Protein AF-X0X689-F1 (afdb_monomer_lite)

Structure (mmCIF, N/CA/C/O backbone):
data_AF-X0X689-F1
#
_entry.id   AF-X0X689-F1
#
loop_
_atom_site.group_PDB
_atom_site.id
_atom_site.type_symbol
_atom_site.label_atom_id
_atom_site.label_alt_id
_atom_site.label_comp_id
_atom_site.label_asym_id
_atom_site.label_entity_id
_atom_site.label_seq_id
_atom_site.pdbx_PDB_ins_code
_atom_site.Cartn_x
_atom_site.Cartn_y
_atom_site.Cartn_z
_atom_site.occupancy
_atom_site.B_iso_or_equiv
_atom_site.auth_seq_id
_atom_site.auth_comp_id
_atom_site.auth_asym_id
_atom_site.auth_atom_id
_atom_site.pdbx_PDB_model_num
ATOM 1 N N . MET A 1 1 ? 22.953 6.455 4.093 1.00 39.81 1 MET A N 1
ATOM 2 C CA . MET A 1 1 ? 22.180 6.026 5.279 1.00 39.81 1 MET A CA 1
ATOM 3 C C . MET A 1 1 ? 20.992 6.968 5.396 1.00 39.81 1 MET A C 1
ATOM 5 O O . MET A 1 1 ? 21.204 8.135 5.680 1.00 39.81 1 MET A O 1
ATOM 9 N N . ILE A 1 2 ? 19.782 6.526 5.042 1.00 42.41 2 ILE A N 1
ATOM 10 C CA . ILE A 1 2 ? 18.574 7.363 5.118 1.00 42.41 2 ILE A CA 1
ATOM 11 C C . ILE A 1 2 ? 17.663 6.714 6.154 1.00 42.41 2 ILE A C 1
ATOM 13 O O . ILE A 1 2 ? 16.910 5.790 5.856 1.00 42.41 2 ILE A O 1
ATOM 17 N N . THR A 1 3 ? 17.819 7.168 7.391 1.00 52.53 3 THR A N 1
ATOM 18 C CA . THR A 1 3 ? 16.948 6.866 8.525 1.00 52.53 3 THR A CA 1
ATOM 19 C C . THR A 1 3 ? 15.607 7.549 8.265 1.00 52.53 3 THR A C 1
ATOM 21 O O . THR A 1 3 ? 15.473 8.761 8.413 1.00 52.53 3 THR A O 1
ATOM 24 N N . GLY A 1 4 ? 14.639 6.787 7.761 1.00 48.84 4 GLY A N 1
ATOM 25 C CA . GLY A 1 4 ? 13.337 7.290 7.333 1.00 48.84 4 GLY A CA 1
ATOM 26 C C . GLY A 1 4 ? 12.270 7.148 8.412 1.00 48.84 4 GLY A C 1
ATOM 27 O O . GLY A 1 4 ? 11.634 6.108 8.500 1.00 48.84 4 GLY A O 1
ATOM 28 N N . ALA A 1 5 ? 12.098 8.228 9.172 1.00 46.59 5 ALA A N 1
ATOM 29 C CA . ALA A 1 5 ? 10.845 8.752 9.717 1.00 46.59 5 ALA A CA 1
ATOM 30 C C . ALA A 1 5 ? 9.867 7.785 10.419 1.00 46.59 5 ALA A C 1
ATOM 32 O O . ALA A 1 5 ? 9.033 7.120 9.806 1.00 46.59 5 ALA A O 1
ATOM 33 N N . LEU A 1 6 ? 9.889 7.888 11.751 1.00 51.03 6 LEU A N 1
ATOM 34 C C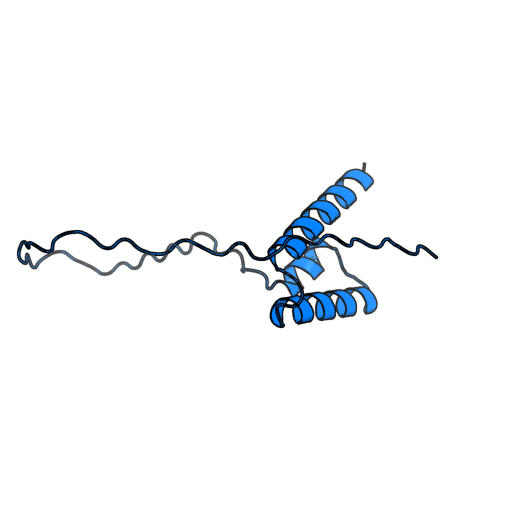A . LEU A 1 6 ? 8.710 7.874 12.614 1.00 51.03 6 LEU A CA 1
ATOM 35 C C . LEU A 1 6 ? 7.474 8.492 11.933 1.00 51.03 6 LEU A C 1
ATOM 37 O O . LEU A 1 6 ? 7.462 9.680 11.623 1.00 51.03 6 LEU A O 1
ATOM 41 N N . VAL A 1 7 ? 6.404 7.707 11.814 1.00 51.06 7 VAL A N 1
ATOM 42 C CA . VAL A 1 7 ? 5.025 8.212 11.825 1.00 51.06 7 VAL A CA 1
ATOM 43 C C . VAL A 1 7 ? 4.295 7.462 12.932 1.00 51.06 7 VAL A C 1
ATOM 45 O O . VAL A 1 7 ? 3.740 6.381 12.756 1.00 51.06 7 VAL A O 1
ATOM 48 N N . PHE A 1 8 ? 4.382 8.051 14.120 1.00 50.88 8 PHE A N 1
ATOM 49 C CA . PHE A 1 8 ? 3.354 7.952 15.142 1.00 50.88 8 PHE A CA 1
ATOM 50 C C . PHE A 1 8 ? 2.127 8.695 14.600 1.00 50.88 8 PHE A C 1
ATOM 52 O O . PHE A 1 8 ? 2.213 9.892 14.335 1.00 50.88 8 PHE A O 1
ATOM 59 N N . LEU A 1 9 ? 0.989 8.017 14.454 1.00 48.38 9 LEU A N 1
ATOM 60 C CA . LEU A 1 9 ? -0.298 8.701 14.527 1.00 48.38 9 LEU A CA 1
ATOM 61 C C . LEU A 1 9 ? -1.350 7.765 15.119 1.00 48.38 9 LEU A C 1
ATOM 63 O O . LEU A 1 9 ? -1.854 6.849 14.473 1.00 48.38 9 LEU A O 1
ATOM 67 N N . ALA A 1 10 ? -1.629 8.028 16.389 1.00 56.56 10 ALA A N 1
ATOM 68 C CA . ALA A 1 10 ? -2.777 7.555 17.128 1.00 56.56 10 ALA A CA 1
ATOM 69 C C . ALA A 1 10 ? -4.075 8.077 16.499 1.00 56.56 10 ALA A C 1
ATOM 71 O O . ALA A 1 10 ? -4.195 9.284 16.313 1.00 56.56 10 ALA A O 1
ATOM 72 N N . ILE A 1 11 ? -5.050 7.196 16.252 1.00 51.50 11 ILE A N 1
ATOM 73 C CA . ILE A 1 11 ? -6.481 7.538 16.187 1.00 51.50 11 ILE A CA 1
ATOM 74 C C . ILE A 1 11 ? -7.250 6.330 16.743 1.00 51.50 11 ILE A C 1
ATOM 76 O O . ILE A 1 11 ? -7.112 5.219 16.237 1.00 51.50 11 ILE A O 1
ATOM 80 N N . GLY A 1 12 ? -7.970 6.553 17.846 1.00 46.72 12 GLY A N 1
ATOM 81 C CA . GLY A 1 12 ? -8.608 5.534 18.682 1.00 46.72 12 GLY A CA 1
ATOM 82 C C . GLY A 1 12 ? -9.840 4.833 18.081 1.00 46.72 12 GLY A C 1
ATOM 83 O O . GLY A 1 12 ? -10.226 5.094 16.941 1.00 46.72 12 GLY A O 1
ATOM 84 N N . PRO A 1 13 ? -10.458 3.922 18.854 1.00 60.16 13 PRO A N 1
ATOM 85 C CA . PRO A 1 13 ? -11.607 3.134 18.427 1.00 60.16 13 PRO A CA 1
ATOM 86 C C . PRO A 1 13 ? -12.885 3.976 18.469 1.00 60.16 13 PRO A C 1
ATOM 88 O O . PRO A 1 13 ? -13.267 4.482 19.523 1.00 60.16 13 PRO A O 1
ATOM 91 N N . ILE A 1 14 ? -13.570 4.106 17.334 1.00 60.47 14 ILE A N 1
ATOM 92 C CA . ILE A 1 14 ? -14.914 4.688 17.304 1.00 60.47 14 ILE A CA 1
ATOM 93 C C . ILE 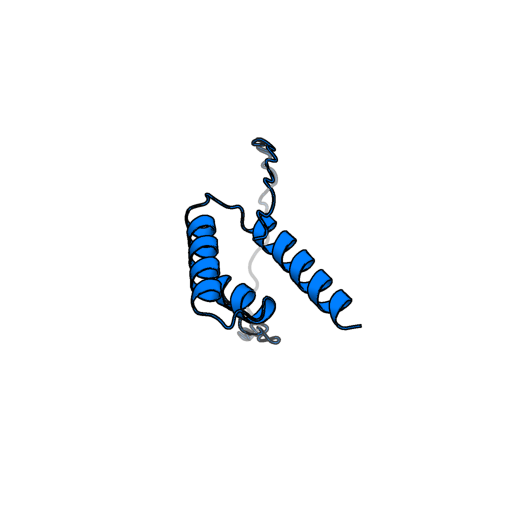A 1 14 ? -15.916 3.537 17.340 1.00 60.47 14 ILE A C 1
ATOM 95 O O . ILE A 1 14 ? -16.184 2.880 16.336 1.00 60.47 14 ILE A O 1
ATOM 99 N N . SER A 1 15 ? -16.412 3.277 18.544 1.00 63.00 15 SER A N 1
ATOM 100 C CA . SER A 1 15 ? -17.614 2.494 18.805 1.00 63.00 15 SER A CA 1
ATOM 101 C C . SER A 1 15 ? -18.865 3.189 18.245 1.00 63.00 15 SER A C 1
ATOM 103 O O . SER A 1 15 ? -18.890 4.413 18.112 1.00 63.00 15 SER A O 1
ATOM 105 N N . HIS A 1 16 ? -19.922 2.382 18.081 1.00 56.88 16 HIS A N 1
ATOM 106 C CA . HIS A 1 16 ? -21.347 2.711 17.885 1.00 56.88 16 HIS A CA 1
ATOM 107 C C . HIS A 1 16 ? -21.834 2.871 16.447 1.00 56.88 16 HIS A C 1
ATOM 109 O O . HIS A 1 16 ? -21.640 3.932 15.879 1.00 56.88 16 HIS A O 1
ATOM 115 N N . HIS A 1 17 ? -22.644 1.908 15.980 1.00 58.91 17 HIS A N 1
ATOM 116 C CA . HIS A 1 17 ? -24.095 2.127 15.816 1.00 58.91 17 HIS A CA 1
ATOM 117 C C . HIS A 1 17 ? -24.838 0.794 15.986 1.00 58.91 17 HIS A C 1
ATOM 119 O O . HIS A 1 17 ? -24.673 -0.134 15.196 1.00 58.91 17 HIS A O 1
ATOM 125 N N . GLY A 1 18 ? -25.630 0.705 17.053 1.00 53.88 18 GLY A N 1
ATOM 126 C CA . GLY A 1 18 ? -26.631 -0.335 17.230 1.00 53.88 18 GLY A CA 1
ATOM 127 C C . GLY A 1 18 ? -27.958 0.049 16.578 1.00 53.88 18 GLY A C 1
ATOM 128 O O . GLY A 1 18 ? -28.222 1.221 16.340 1.00 53.88 18 GLY A O 1
ATOM 129 N N . THR A 1 19 ? -28.770 -0.988 16.379 1.00 62.06 19 THR A N 1
ATOM 130 C CA . THR A 1 19 ? -30.238 -1.017 16.394 1.00 62.06 19 THR A CA 1
ATOM 131 C C . THR A 1 19 ? -31.004 -0.081 15.449 1.00 62.06 19 THR A C 1
ATOM 133 O O . THR A 1 19 ? -31.022 1.137 15.586 1.00 62.06 19 THR A O 1
ATOM 136 N N . THR A 1 20 ? -31.759 -0.686 14.534 1.00 60.47 20 THR A N 1
ATOM 137 C CA . THR A 1 20 ? -33.225 -0.553 14.520 1.00 60.47 20 THR A CA 1
ATOM 138 C C . THR A 1 20 ? -33.809 -1.578 13.552 1.00 60.47 20 THR A C 1
ATOM 140 O O . THR A 1 20 ? -33.594 -1.536 12.344 1.00 60.47 20 THR A O 1
ATOM 143 N N . ALA A 1 21 ? -34.533 -2.541 14.117 1.00 50.31 21 ALA A N 1
ATOM 144 C CA . ALA A 1 21 ? -35.505 -3.342 13.395 1.00 50.31 21 ALA A CA 1
ATOM 145 C C . ALA A 1 21 ? -36.717 -2.467 13.053 1.00 50.31 21 ALA A C 1
ATOM 147 O O . ALA A 1 21 ? -37.088 -1.646 13.888 1.00 50.31 21 ALA A O 1
ATOM 148 N N . VAL A 1 22 ? -37.330 -2.680 11.882 1.00 55.12 22 VAL A N 1
ATOM 149 C CA . VAL A 1 22 ? -38.792 -2.687 11.642 1.00 55.12 22 VAL A CA 1
ATOM 150 C C . VAL A 1 22 ? -39.062 -2.622 10.129 1.00 55.12 22 VAL A C 1
ATOM 152 O O . VAL A 1 22 ? -38.670 -1.673 9.465 1.00 55.12 22 VAL A O 1
ATOM 155 N N . THR A 1 23 ? -39.715 -3.629 9.543 1.00 57.44 23 THR A N 1
ATOM 156 C CA . THR A 1 23 ? -41.157 -3.539 9.256 1.00 57.44 23 THR A CA 1
ATOM 157 C C . THR A 1 23 ? -41.674 -4.747 8.465 1.00 57.44 23 THR A C 1
ATOM 159 O O . THR A 1 23 ? -41.121 -5.143 7.444 1.00 57.44 23 THR A O 1
ATOM 162 N N . ALA A 1 24 ? -42.751 -5.306 9.017 1.00 51.59 24 ALA A N 1
ATOM 163 C CA . ALA A 1 24 ? -43.896 -5.956 8.388 1.00 51.59 24 ALA A CA 1
ATOM 164 C C . ALA A 1 24 ? -43.680 -6.923 7.208 1.00 51.59 24 ALA A C 1
ATOM 166 O O . ALA A 1 24 ? -43.650 -6.550 6.038 1.00 51.59 24 ALA A O 1
ATOM 167 N N . ALA A 1 25 ? -43.754 -8.209 7.550 1.00 53.25 25 ALA A N 1
ATOM 168 C CA . ALA A 1 25 ? -44.330 -9.231 6.694 1.00 53.25 25 ALA A CA 1
ATOM 169 C C . ALA A 1 25 ? -45.841 -8.981 6.513 1.00 53.25 25 ALA A C 1
ATOM 171 O O . ALA A 1 25 ? -46.585 -8.925 7.489 1.00 53.25 25 ALA A O 1
ATOM 172 N N . THR A 1 26 ? -46.308 -8.874 5.271 1.00 55.62 26 THR A N 1
ATOM 173 C CA . THR A 1 26 ? -47.669 -9.244 4.844 1.00 55.62 26 THR A CA 1
ATOM 174 C C . THR A 1 26 ? -47.578 -9.603 3.363 1.00 55.62 26 THR A C 1
ATOM 176 O O . THR A 1 26 ? -47.003 -8.861 2.573 1.00 55.62 26 THR A O 1
ATOM 179 N N . GLY A 1 27 ? -48.013 -10.817 3.035 1.00 53.47 27 GLY A N 1
ATOM 180 C CA . GLY A 1 27 ? -47.605 -11.534 1.833 1.00 53.47 27 GLY A CA 1
ATOM 181 C C . GLY A 1 27 ? -48.291 -11.149 0.525 1.00 53.47 27 GLY A C 1
ATOM 182 O O . GLY A 1 27 ? -49.270 -10.409 0.484 1.00 53.47 27 GLY A O 1
ATOM 183 N N . GLN A 1 28 ? -47.805 -11.781 -0.543 1.00 62.28 28 GLN A N 1
ATOM 184 C CA . GLN A 1 28 ? -48.640 -12.190 -1.667 1.00 62.28 28 GLN A CA 1
ATOM 185 C C . GLN A 1 28 ? -48.063 -13.443 -2.361 1.00 62.28 28 GLN A C 1
ATOM 187 O O . GLN A 1 28 ? -46.853 -13.670 -2.290 1.00 62.28 28 GLN A O 1
ATOM 192 N N . PRO A 1 29 ? -48.938 -14.300 -2.929 1.00 57.28 29 PRO A N 1
ATOM 193 C CA . PRO A 1 29 ? -48.694 -15.711 -3.200 1.00 57.28 29 PRO A CA 1
ATOM 194 C C . PRO A 1 29 ? -48.135 -16.010 -4.598 1.00 57.28 29 PRO A C 1
ATOM 196 O O . PRO A 1 29 ? -48.123 -15.184 -5.504 1.00 57.28 29 PRO A O 1
ATOM 199 N N . ALA A 1 30 ? -47.689 -17.260 -4.710 1.00 57.66 30 ALA A N 1
ATOM 200 C CA . ALA A 1 30 ? -47.031 -17.914 -5.827 1.00 57.66 30 ALA A CA 1
ATOM 201 C C . ALA A 1 30 ? -47.692 -17.739 -7.207 1.00 57.66 30 ALA A C 1
ATOM 203 O O . ALA A 1 30 ? -48.883 -17.986 -7.381 1.00 57.66 30 ALA A O 1
ATOM 204 N N . GLY A 1 31 ? -46.849 -17.480 -8.208 1.00 58.53 31 GLY A N 1
ATOM 205 C CA . GLY A 1 31 ? -47.080 -17.850 -9.602 1.00 58.53 31 GLY A CA 1
ATOM 206 C C . GLY A 1 31 ? -45.944 -18.768 -10.079 1.00 58.53 31 GLY A C 1
ATOM 207 O O . GLY A 1 31 ? -44.783 -18.371 -9.968 1.00 58.53 31 GLY A O 1
ATOM 208 N N . PRO A 1 32 ? -46.221 -19.987 -10.580 1.00 68.31 32 PRO A N 1
ATOM 209 C CA . PRO A 1 32 ? -45.214 -20.843 -11.191 1.00 68.31 32 PRO A CA 1
ATOM 210 C C . PRO A 1 32 ? -45.297 -20.739 -12.716 1.00 68.31 32 PRO A C 1
ATOM 212 O O . PRO A 1 32 ? -46.227 -21.272 -13.308 1.00 68.31 32 PRO A O 1
ATOM 215 N N . ALA A 1 33 ? -44.333 -20.075 -13.351 1.00 51.06 33 ALA A N 1
ATOM 216 C CA . ALA A 1 33 ? -43.883 -20.364 -14.720 1.00 51.06 33 ALA A CA 1
ATOM 217 C C . ALA A 1 33 ? -42.950 -19.252 -15.188 1.00 51.06 33 ALA A C 1
ATOM 219 O O . ALA A 1 33 ? -43.351 -18.095 -15.275 1.00 51.06 33 ALA A O 1
ATOM 220 N N . GLY A 1 34 ? -41.719 -19.603 -15.548 1.00 52.38 34 GLY A N 1
ATOM 221 C CA . GLY A 1 34 ? -40.858 -18.628 -16.200 1.00 52.38 34 GLY A CA 1
ATOM 222 C C . GLY A 1 34 ? -39.390 -18.980 -16.206 1.00 52.38 34 GLY A C 1
ATOM 223 O O . GLY A 1 34 ? -38.610 -18.271 -15.598 1.00 52.38 34 GLY A O 1
ATOM 224 N N . LEU A 1 35 ? -39.054 -20.067 -16.898 1.00 55.50 35 LEU A N 1
ATOM 225 C CA . LEU A 1 35 ? -37.829 -20.206 -17.683 1.00 55.50 35 LEU A CA 1
ATOM 226 C C . LEU A 1 35 ? -36.497 -19.806 -17.030 1.00 55.50 35 LEU A C 1
ATOM 228 O O . LEU A 1 35 ? -36.122 -18.644 -16.953 1.00 55.50 35 LEU A O 1
ATOM 232 N N . GLY A 1 36 ? -35.688 -20.841 -16.817 1.00 50.91 36 GLY A N 1
ATOM 233 C CA . GLY A 1 36 ? -34.323 -20.790 -17.316 1.00 50.91 36 GLY A CA 1
ATOM 234 C C . GLY A 1 36 ? -33.366 -20.024 -16.428 1.00 50.91 36 GLY A C 1
ATOM 235 O O . GLY A 1 36 ? -33.121 -18.834 -16.597 1.00 50.91 36 GLY A O 1
ATOM 236 N N . ALA A 1 37 ? -32.713 -20.791 -15.562 1.00 54.72 37 ALA A N 1
ATOM 237 C CA . ALA A 1 37 ? -31.365 -20.499 -15.136 1.00 54.72 37 ALA A CA 1
ATOM 238 C C . ALA A 1 37 ? -30.539 -19.973 -16.318 1.00 54.72 37 ALA A C 1
ATOM 240 O O . ALA A 1 37 ? -30.219 -20.679 -17.271 1.00 54.72 37 ALA A O 1
ATOM 241 N N . SER A 1 38 ? -30.165 -18.714 -16.231 1.00 51.12 38 SER A N 1
ATOM 242 C CA . SER A 1 38 ? -28.925 -18.245 -16.805 1.00 51.12 38 SER A CA 1
ATOM 243 C C . SER A 1 38 ? -28.310 -17.398 -15.723 1.00 51.12 38 SER A C 1
ATOM 245 O O . SER A 1 38 ? -28.510 -16.190 -15.637 1.00 51.12 38 SER A O 1
ATOM 247 N N . GLY A 1 39 ? -27.578 -18.098 -14.854 1.00 54.97 39 GLY A N 1
ATOM 248 C CA . GLY A 1 39 ? -26.449 -17.527 -14.152 1.00 54.97 39 GLY A CA 1
ATOM 249 C C . GLY A 1 39 ? -25.480 -16.981 -15.190 1.00 54.97 39 GLY A C 1
ATOM 250 O O . GLY A 1 39 ? -24.434 -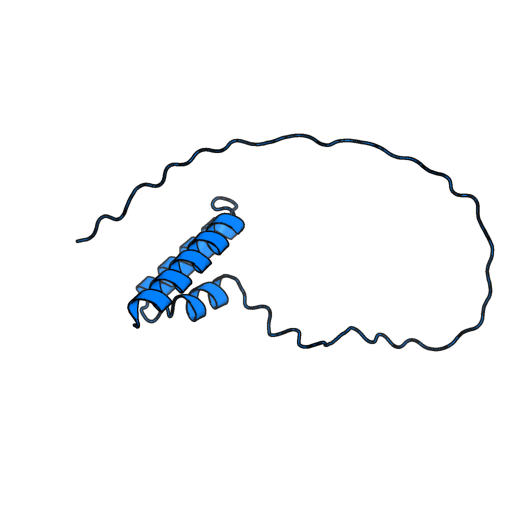17.560 -15.450 1.00 54.97 39 GLY A O 1
ATOM 251 N N . ALA A 1 40 ? -25.816 -15.830 -15.758 1.00 48.72 40 ALA A N 1
ATOM 252 C CA . ALA A 1 40 ? -24.835 -14.867 -16.180 1.00 48.72 40 ALA A CA 1
ATOM 253 C C . ALA A 1 40 ? -24.283 -14.274 -14.882 1.00 48.72 40 ALA A C 1
ATOM 255 O O . ALA A 1 40 ? -24.558 -13.137 -14.510 1.00 48.72 40 ALA A O 1
ATOM 256 N N . GLY A 1 41 ? -23.516 -15.097 -14.153 1.00 49.56 41 GLY A N 1
ATOM 257 C CA . GLY A 1 41 ? -22.430 -14.559 -13.367 1.00 49.56 41 GLY A CA 1
ATOM 258 C C . GLY A 1 41 ? -21.696 -13.662 -14.338 1.00 49.56 41 GLY A C 1
ATOM 259 O O . GLY A 1 41 ? -21.214 -14.136 -15.367 1.00 49.56 41 GLY A O 1
ATOM 260 N N . SER A 1 42 ? -21.749 -12.362 -14.085 1.00 52.06 42 SER A N 1
ATOM 261 C CA . SER A 1 42 ? -20.989 -11.387 -14.832 1.00 52.06 42 SER A CA 1
ATOM 262 C C . SER A 1 42 ? -19.524 -11.765 -14.658 1.00 52.06 42 SER A C 1
ATOM 264 O O . SER A 1 42 ? -18.831 -11.247 -13.790 1.00 52.06 42 SER A O 1
ATOM 266 N N . VAL A 1 43 ? -19.027 -12.653 -15.519 1.00 55.47 43 VAL A N 1
ATOM 267 C CA . VAL A 1 43 ? -17.612 -12.808 -15.848 1.00 55.47 43 VAL A CA 1
ATOM 268 C C . VAL A 1 43 ? -17.244 -11.594 -16.706 1.00 55.47 43 VAL A C 1
ATOM 270 O O . VAL A 1 43 ? -16.699 -11.686 -17.798 1.00 55.47 43 VAL A O 1
ATOM 273 N N . GLY A 1 44 ? -17.612 -10.408 -16.224 1.00 46.78 44 GLY A N 1
ATOM 274 C CA . GLY A 1 44 ? -17.080 -9.155 -16.688 1.00 46.78 44 GLY A CA 1
ATOM 275 C C . GLY A 1 44 ? -15.706 -9.083 -16.071 1.00 46.78 44 GLY A C 1
ATOM 276 O O . GLY A 1 44 ? -15.583 -8.688 -14.919 1.00 46.78 44 GLY A O 1
ATOM 277 N N . SER A 1 45 ? -14.702 -9.546 -16.811 1.00 54.03 45 SER A N 1
ATOM 278 C CA . SER A 1 45 ? -13.311 -9.151 -16.612 1.00 54.03 45 SER A CA 1
ATOM 279 C C . SER A 1 45 ? -12.917 -9.087 -15.138 1.00 54.03 45 SER A C 1
ATOM 281 O O . SER A 1 45 ? -12.505 -8.036 -14.644 1.00 54.03 45 SER A O 1
ATOM 283 N N . GLN A 1 46 ? -13.074 -10.198 -14.412 1.00 52.53 46 GLN A N 1
ATOM 284 C CA . GLN A 1 46 ? -12.559 -10.328 -13.053 1.00 52.53 46 GLN A CA 1
ATOM 285 C C . GLN A 1 46 ? -11.036 -10.433 -13.174 1.00 52.53 46 GLN A C 1
ATOM 287 O O . GLN A 1 46 ? -10.445 -11.503 -13.040 1.00 52.53 46 GLN A O 1
ATOM 292 N N . GLY A 1 47 ? -10.408 -9.313 -13.552 1.00 55.91 47 GLY A N 1
ATOM 293 C CA . GLY A 1 47 ? -8.973 -9.151 -13.647 1.00 55.91 47 GLY A CA 1
ATOM 294 C C . GLY A 1 47 ? -8.414 -9.699 -12.357 1.00 55.91 47 GLY A C 1
ATOM 295 O O . GLY A 1 47 ? -8.790 -9.212 -11.291 1.00 55.91 47 GLY A O 1
ATOM 296 N N . ARG A 1 48 ? -7.651 -10.793 -12.480 1.00 60.81 48 ARG A N 1
ATOM 297 C CA . ARG A 1 48 ? -7.130 -11.616 -11.387 1.00 60.81 48 ARG A CA 1
ATOM 298 C C . ARG A 1 48 ? -6.977 -10.752 -10.141 1.00 60.81 48 ARG A C 1
ATOM 300 O O . ARG A 1 48 ? -6.101 -9.891 -10.135 1.00 60.81 48 ARG A O 1
ATOM 307 N N . GLN A 1 49 ? -7.846 -10.913 -9.139 1.00 64.00 49 GLN A N 1
ATOM 308 C CA . GLN A 1 49 ? -7.743 -10.117 -7.918 1.00 64.00 49 GLN A CA 1
ATOM 309 C C . GLN A 1 49 ? -6.399 -10.468 -7.277 1.00 64.00 49 GLN A C 1
ATOM 311 O O . GLN A 1 49 ? -6.261 -11.501 -6.627 1.00 64.00 49 GLN A O 1
ATOM 316 N N . LEU A 1 50 ? -5.381 -9.655 -7.559 1.00 71.19 50 LEU A N 1
ATOM 317 C CA . LEU A 1 50 ? -4.025 -9.895 -7.101 1.00 71.19 50 LEU A CA 1
ATOM 318 C C . LEU A 1 50 ? -4.044 -9.867 -5.574 1.00 71.19 50 LEU A C 1
ATOM 320 O O . LEU A 1 50 ? -4.566 -8.924 -4.971 1.00 71.19 50 LEU A O 1
ATOM 324 N N . SER A 1 51 ? -3.464 -10.893 -4.954 1.00 84.75 51 SER A N 1
ATOM 325 C CA . SER A 1 51 ? -3.223 -10.913 -3.512 1.00 84.75 51 SER A CA 1
ATOM 326 C C . SER A 1 51 ? -2.449 -9.660 -3.093 1.00 84.75 51 SER A C 1
ATOM 328 O O . SER A 1 51 ? -1.689 -9.107 -3.889 1.00 84.75 51 SER A O 1
ATOM 330 N N . LEU A 1 52 ? -2.596 -9.219 -1.836 1.00 84.31 52 LEU A N 1
ATOM 331 C CA . LEU A 1 52 ? -1.913 -8.013 -1.332 1.00 84.31 52 LEU A CA 1
ATOM 332 C C . LEU A 1 52 ? -0.413 -8.035 -1.633 1.00 84.31 52 LEU A C 1
ATOM 334 O O . LEU A 1 52 ? 0.135 -7.051 -2.119 1.00 84.31 52 LEU A O 1
ATOM 338 N N . ALA A 1 53 ? 0.217 -9.184 -1.389 1.00 86.00 53 ALA A N 1
ATOM 339 C CA . ALA A 1 53 ? 1.629 -9.411 -1.658 1.00 86.00 53 ALA A CA 1
ATOM 340 C C . ALA A 1 53 ? 1.983 -9.160 -3.130 1.00 86.00 53 ALA A C 1
ATOM 342 O O . ALA A 1 53 ? 2.945 -8.456 -3.424 1.00 86.00 53 ALA A O 1
ATOM 343 N N . GLU A 1 54 ? 1.180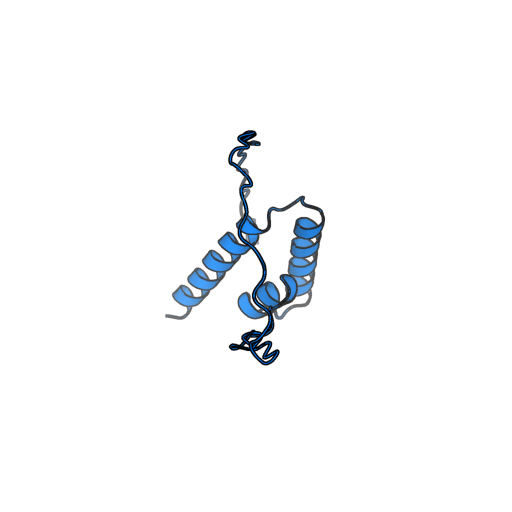 -9.687 -4.053 1.00 86.56 54 GLU A N 1
ATOM 344 C CA . GLU A 1 54 ? 1.417 -9.566 -5.491 1.00 86.56 54 GLU A CA 1
ATOM 345 C C . GLU A 1 54 ? 1.164 -8.133 -5.976 1.00 86.56 54 GLU A C 1
ATOM 347 O O . GLU A 1 54 ? 1.963 -7.572 -6.724 1.00 86.56 54 GLU A O 1
ATOM 352 N N . ARG A 1 55 ? 0.111 -7.477 -5.467 1.00 88.94 55 ARG A N 1
ATOM 353 C CA . ARG A 1 55 ? -0.158 -6.058 -5.739 1.00 88.94 55 ARG A CA 1
ATOM 354 C C . ARG A 1 55 ? 1.004 -5.172 -5.283 1.00 88.94 55 ARG A C 1
ATOM 356 O O . ARG A 1 55 ? 1.437 -4.308 -6.046 1.00 88.94 55 ARG A O 1
ATOM 363 N N . LEU A 1 56 ? 1.518 -5.387 -4.070 1.00 88.69 56 LEU A N 1
ATOM 364 C CA . LEU A 1 56 ? 2.661 -4.642 -3.537 1.00 88.69 56 LEU A CA 1
ATOM 365 C C . LEU A 1 56 ? 3.931 -4.932 -4.341 1.00 88.69 56 LEU A C 1
ATOM 367 O O . LEU A 1 56 ? 4.639 -4.002 -4.718 1.00 88.69 56 LEU A O 1
ATOM 371 N N . ARG A 1 57 ? 4.195 -6.200 -4.670 1.00 89.81 57 ARG A N 1
ATOM 372 C CA . ARG A 1 57 ? 5.381 -6.611 -5.429 1.00 89.81 57 ARG A CA 1
ATOM 373 C C . ARG A 1 57 ? 5.417 -5.995 -6.820 1.00 89.81 57 ARG A C 1
ATOM 375 O O . ARG A 1 57 ? 6.420 -5.385 -7.193 1.00 89.81 57 ARG A O 1
ATOM 382 N N . VAL A 1 58 ? 4.331 -6.146 -7.574 1.00 88.56 58 VAL A N 1
ATOM 383 C CA . VAL A 1 58 ? 4.222 -5.634 -8.943 1.00 88.56 58 VAL A CA 1
ATOM 384 C C . VAL A 1 58 ? 4.184 -4.108 -8.932 1.00 88.56 58 VAL A C 1
ATOM 386 O O . VAL A 1 58 ? 4.939 -3.466 -9.660 1.00 88.56 58 VAL A O 1
ATOM 389 N N . GLY A 1 59 ? 3.360 -3.510 -8.069 1.00 85.62 59 GLY A N 1
ATOM 390 C CA . GLY A 1 59 ? 3.146 -2.066 -8.055 1.00 85.62 59 GLY A CA 1
ATOM 391 C C . GLY A 1 59 ? 4.324 -1.249 -7.523 1.00 85.62 59 GLY A C 1
ATOM 392 O O . GLY A 1 59 ? 4.548 -0.141 -8.004 1.00 85.62 59 GLY A O 1
ATOM 393 N N . LEU A 1 60 ? 5.108 -1.794 -6.587 1.00 86.81 60 LEU A N 1
ATOM 394 C CA . LEU A 1 60 ? 6.344 -1.164 -6.106 1.00 86.81 60 LEU A CA 1
ATOM 395 C C . LEU A 1 60 ? 7.573 -1.558 -6.936 1.00 86.81 60 LEU A C 1
ATOM 397 O O . LEU A 1 60 ? 8.667 -1.067 -6.669 1.00 86.81 60 LEU A O 1
ATOM 401 N N . LYS A 1 61 ? 7.414 -2.432 -7.942 1.00 86.19 61 LYS A N 1
ATOM 402 C CA . LYS A 1 61 ? 8.515 -2.984 -8.751 1.00 86.19 61 LYS A CA 1
ATOM 403 C C . LYS A 1 61 ? 9.619 -3.577 -7.862 1.00 86.19 61 LYS A C 1
ATOM 405 O O . LYS A 1 61 ? 10.802 -3.347 -8.102 1.00 86.19 61 LYS A O 1
ATOM 410 N N . ALA A 1 62 ? 9.226 -4.342 -6.844 1.00 86.88 62 ALA A N 1
ATOM 411 C CA . ALA A 1 62 ? 10.136 -4.984 -5.900 1.00 86.88 62 ALA A CA 1
ATOM 412 C C . ALA A 1 62 ? 10.986 -6.056 -6.603 1.00 86.88 62 ALA A C 1
ATOM 414 O O . ALA A 1 62 ? 10.495 -7.135 -6.951 1.00 86.88 62 ALA A O 1
ATOM 415 N N . LYS A 1 63 ? 12.269 -5.751 -6.833 1.00 85.62 63 LYS A N 1
ATOM 416 C CA . LYS A 1 63 ? 13.197 -6.623 -7.575 1.00 85.62 63 LYS A CA 1
ATOM 417 C C . LYS A 1 63 ? 14.133 -7.399 -6.655 1.00 85.62 63 LYS A C 1
ATOM 419 O O . LYS A 1 63 ? 14.441 -8.553 -6.956 1.00 85.62 63 LYS A O 1
ATOM 424 N N . THR A 1 64 ? 14.562 -6.804 -5.542 1.00 89.44 64 THR A N 1
ATOM 425 C CA . THR A 1 64 ? 15.556 -7.423 -4.658 1.00 89.44 64 THR A CA 1
ATOM 426 C C . THR A 1 64 ? 14.915 -8.430 -3.703 1.00 89.44 64 THR A C 1
ATOM 428 O O . THR A 1 64 ? 13.709 -8.399 -3.447 1.00 89.44 64 THR A O 1
ATOM 431 N N . ALA A 1 65 ? 15.719 -9.351 -3.163 1.00 86.94 65 ALA A N 1
ATOM 432 C CA . ALA A 1 65 ? 15.259 -10.271 -2.122 1.00 86.94 65 ALA A CA 1
ATOM 433 C C . ALA A 1 65 ? 14.814 -9.519 -0.855 1.00 86.94 65 ALA A C 1
ATOM 435 O O . ALA A 1 65 ? 13.820 -9.892 -0.233 1.00 86.94 65 ALA A O 1
ATOM 436 N N . GLN A 1 66 ? 15.497 -8.419 -0.527 1.00 89.62 66 GLN A N 1
ATOM 437 C CA . GLN A 1 66 ? 15.165 -7.568 0.611 1.00 89.62 66 GLN A CA 1
ATOM 438 C C . GLN A 1 66 ? 13.796 -6.889 0.442 1.00 89.62 66 GLN A C 1
ATOM 440 O O . GLN A 1 66 ? 13.007 -6.888 1.386 1.00 89.62 66 GLN A O 1
ATOM 445 N N . ASP A 1 67 ? 13.466 -6.397 -0.759 1.00 86.31 67 ASP A N 1
ATOM 446 C CA . ASP A 1 67 ? 12.142 -5.818 -1.039 1.00 86.31 67 ASP A CA 1
ATOM 447 C C . ASP A 1 67 ? 11.025 -6.856 -0.859 1.00 86.31 67 ASP A C 1
ATOM 449 O O . ASP A 1 67 ? 9.985 -6.578 -0.262 1.00 86.31 67 ASP A O 1
ATOM 453 N N . LYS A 1 68 ? 11.246 -8.083 -1.351 1.00 90.12 68 LYS A N 1
ATOM 454 C CA . LYS A 1 68 ? 10.273 -9.180 -1.224 1.00 90.12 68 LYS A CA 1
ATOM 455 C C . LYS A 1 68 ? 10.069 -9.576 0.240 1.00 90.12 68 LYS A C 1
ATOM 457 O O . LYS A 1 68 ? 8.930 -9.768 0.658 1.00 90.12 68 LYS A O 1
ATOM 462 N N . ALA A 1 69 ? 11.148 -9.646 1.021 1.00 91.94 69 ALA A N 1
ATOM 463 C CA . ALA A 1 69 ? 11.079 -9.928 2.453 1.00 91.94 69 ALA A CA 1
ATOM 464 C C . ALA A 1 69 ? 10.328 -8.826 3.217 1.00 91.94 69 ALA A C 1
ATOM 466 O O . ALA A 1 69 ? 9.529 -9.122 4.103 1.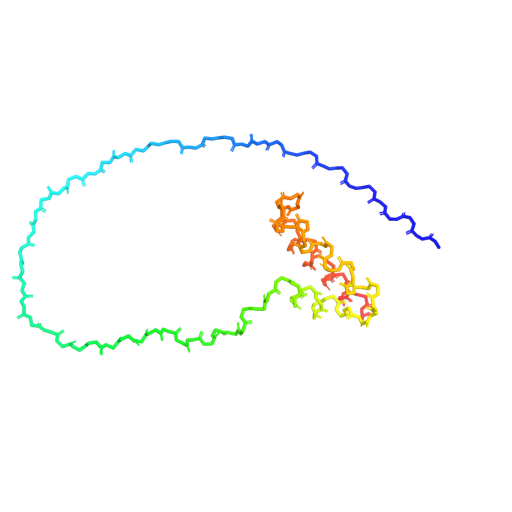00 91.94 69 ALA A O 1
ATOM 467 N N . PHE A 1 70 ? 10.533 -7.557 2.850 1.00 90.12 70 PHE A N 1
ATOM 468 C CA . PHE A 1 70 ? 9.780 -6.444 3.423 1.00 90.12 70 PHE A CA 1
ATOM 469 C C . PHE A 1 70 ? 8.280 -6.555 3.120 1.00 90.12 70 PHE A C 1
ATOM 471 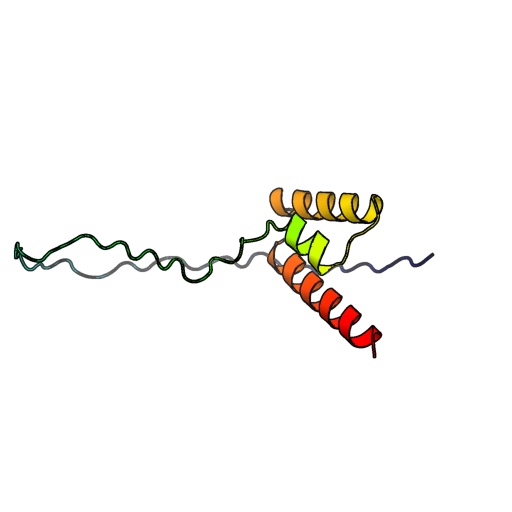O O . PHE A 1 70 ? 7.465 -6.452 4.035 1.00 90.12 70 PHE A O 1
ATOM 478 N N . ILE A 1 71 ? 7.907 -6.845 1.869 1.00 90.88 71 ILE A N 1
ATOM 479 C CA . ILE A 1 71 ? 6.502 -7.057 1.484 1.00 90.88 71 ILE A CA 1
ATOM 480 C C . ILE A 1 71 ? 5.879 -8.200 2.287 1.00 90.88 71 ILE A C 1
ATOM 482 O O . ILE A 1 71 ? 4.757 -8.055 2.766 1.00 90.88 71 ILE A O 1
ATOM 486 N N . HIS A 1 72 ? 6.601 -9.307 2.477 1.00 92.69 72 HIS A N 1
ATOM 487 C CA . HIS A 1 72 ? 6.115 -10.431 3.275 1.00 92.69 72 HIS A CA 1
ATOM 488 C C . HIS A 1 72 ? 5.807 -10.013 4.718 1.00 92.69 72 HIS A C 1
ATOM 490 O O . HIS A 1 72 ? 4.710 -10.265 5.206 1.00 92.69 72 HIS A O 1
ATOM 496 N N . LYS A 1 73 ? 6.725 -9.281 5.367 1.00 94.31 73 LYS A N 1
ATOM 497 C CA . LYS A 1 73 ? 6.513 -8.752 6.726 1.00 94.31 73 LYS A CA 1
ATOM 498 C C . LYS A 1 73 ? 5.299 -7.827 6.814 1.00 94.31 73 LYS A C 1
ATOM 500 O O . LYS A 1 73 ? 4.547 -7.894 7.779 1.00 94.31 73 LYS A O 1
ATOM 505 N N . VAL A 1 74 ? 5.096 -6.969 5.812 1.00 92.00 74 VAL A N 1
ATOM 506 C CA . VAL A 1 74 ? 3.933 -6.067 5.763 1.00 92.00 74 VAL A CA 1
ATOM 507 C C . VAL A 1 74 ? 2.635 -6.859 5.626 1.00 92.00 74 VAL A C 1
ATOM 509 O O . VAL A 1 74 ? 1.672 -6.565 6.326 1.00 92.00 74 VAL A O 1
ATOM 512 N N . VAL A 1 75 ? 2.597 -7.865 4.752 1.00 92.88 75 VAL A N 1
ATOM 513 C CA . VAL A 1 75 ? 1.409 -8.708 4.555 1.00 92.88 75 VAL A CA 1
ATOM 514 C C . VAL A 1 75 ? 1.082 -9.489 5.823 1.00 92.88 75 VAL A C 1
ATOM 516 O O . VAL A 1 75 ? -0.074 -9.501 6.231 1.00 92.88 75 VAL A O 1
ATOM 519 N N . GLU A 1 76 ? 2.089 -10.059 6.479 1.00 94.38 76 GLU A N 1
ATOM 520 C CA . GLU A 1 76 ? 1.922 -10.771 7.746 1.00 94.38 76 GLU A CA 1
ATOM 521 C C . GLU A 1 76 ? 1.403 -9.845 8.857 1.00 94.38 76 GLU A C 1
ATOM 523 O O . GLU A 1 76 ? 0.466 -10.193 9.567 1.00 94.38 76 GLU A O 1
ATOM 528 N N . ALA A 1 77 ? 1.933 -8.622 8.970 1.00 91.31 77 ALA A N 1
ATOM 529 C CA . ALA A 1 77 ? 1.444 -7.643 9.942 1.00 91.31 77 ALA A CA 1
ATOM 530 C C . ALA A 1 77 ? -0.012 -7.216 9.681 1.00 91.31 77 ALA A C 1
ATOM 532 O O . ALA A 1 77 ? -0.741 -6.903 10.624 1.00 91.31 77 ALA A O 1
ATOM 533 N N . VAL A 1 78 ? -0.443 -7.196 8.416 1.00 93.88 78 VAL A N 1
ATOM 534 C CA . VAL A 1 78 ? -1.837 -6.920 8.042 1.00 93.88 78 VAL A CA 1
ATOM 535 C C . VAL A 1 78 ? -2.745 -8.096 8.375 1.00 93.88 78 VAL A C 1
ATOM 537 O O . VAL A 1 78 ? -3.835 -7.885 8.898 1.00 93.88 78 VAL A O 1
ATOM 540 N N . ASP A 1 79 ? -2.297 -9.316 8.089 1.00 92.12 79 ASP A N 1
ATOM 541 C CA . ASP A 1 79 ? -3.031 -10.547 8.388 1.00 92.12 79 ASP A CA 1
ATOM 542 C C . ASP A 1 79 ? -3.231 -10.730 9.900 1.00 92.12 79 ASP A C 1
ATOM 544 O O . ASP A 1 79 ? -4.339 -10.972 10.369 1.00 92.12 79 ASP A O 1
ATOM 548 N N . GLN A 1 80 ? -2.190 -10.438 10.683 1.00 92.81 80 GLN A N 1
ATOM 549 C CA . GLN A 1 80 ? -2.232 -10.403 12.147 1.00 92.81 80 GLN A CA 1
ATOM 550 C C . GLN A 1 80 ? -3.067 -9.240 12.720 1.00 92.81 80 GLN A C 1
ATOM 552 O O . GLN A 1 80 ? -3.150 -9.094 13.938 1.00 92.81 80 GLN A O 1
ATOM 557 N N . GLY A 1 81 ? -3.613 -8.353 11.880 1.00 92.19 81 GLY A N 1
ATOM 558 C CA . GLY A 1 81 ? -4.383 -7.181 12.308 1.00 92.19 81 GLY A CA 1
ATOM 559 C C . GLY A 1 81 ? -3.559 -6.071 12.974 1.00 92.19 81 GLY A C 1
ATOM 560 O O . GLY A 1 81 ? -4.121 -5.057 13.383 1.00 92.19 81 GLY A O 1
ATOM 561 N N . LYS A 1 82 ? -2.228 -6.212 13.051 1.00 93.12 82 LYS A N 1
ATOM 562 C CA . LYS A 1 82 ? -1.313 -5.198 13.609 1.00 93.12 82 LYS A CA 1
ATOM 563 C C . LYS A 1 82 ? -1.205 -3.966 12.714 1.00 93.12 82 LYS A C 1
ATOM 565 O O . LYS A 1 82 ? -0.878 -2.884 13.194 1.00 93.12 82 LYS A O 1
ATOM 570 N N . LEU A 1 83 ? -1.457 -4.130 11.414 1.00 90.62 83 LEU A N 1
ATOM 571 C CA . LEU A 1 83 ? -1.414 -3.057 10.431 1.00 90.62 83 LEU A CA 1
ATOM 572 C C . LEU A 1 83 ? -2.727 -2.992 9.635 1.00 90.62 83 LEU A C 1
ATOM 574 O O . LEU A 1 83 ? -3.044 -3.921 8.891 1.00 90.62 83 LEU A O 1
ATOM 578 N N . PRO A 1 84 ? -3.496 -1.893 9.714 1.00 92.12 84 PRO A N 1
ATOM 579 C CA . PRO A 1 84 ? -4.729 -1.772 8.952 1.00 92.12 84 PRO A CA 1
ATOM 580 C C . PRO A 1 84 ? -4.471 -1.778 7.444 1.00 92.12 84 PRO A C 1
ATOM 582 O O . PRO A 1 84 ? -3.735 -0.940 6.913 1.00 92.12 84 PRO A O 1
ATOM 585 N N . ARG A 1 85 ? -5.171 -2.665 6.730 1.00 90.69 85 ARG A N 1
ATOM 586 C CA . ARG A 1 85 ? -5.120 -2.792 5.263 1.00 90.69 85 ARG A CA 1
ATOM 587 C C . ARG A 1 85 ? -5.256 -1.441 4.545 1.00 90.69 85 ARG A C 1
ATOM 589 O O . ARG A 1 85 ? -4.477 -1.135 3.650 1.00 90.69 85 ARG A O 1
ATOM 596 N N . ARG A 1 86 ? -6.194 -0.594 4.990 1.00 90.19 86 ARG A N 1
ATOM 597 C CA . ARG A 1 86 ? -6.477 0.721 4.378 1.00 90.19 86 ARG A CA 1
ATOM 598 C C . ARG A 1 86 ? -5.277 1.670 4.394 1.00 90.19 86 ARG A C 1
ATOM 600 O O . ARG A 1 86 ? -5.091 2.428 3.443 1.00 90.19 86 ARG A O 1
ATOM 607 N N . ILE A 1 87 ? -4.462 1.632 5.449 1.00 92.56 87 ILE A N 1
ATOM 608 C CA . ILE A 1 87 ? -3.245 2.449 5.540 1.00 92.56 87 ILE A CA 1
ATOM 609 C C . ILE A 1 87 ? -2.203 1.954 4.538 1.00 92.56 87 ILE A C 1
ATOM 611 O O . ILE A 1 87 ? -1.603 2.772 3.841 1.00 92.56 87 ILE A O 1
ATOM 615 N N . VAL A 1 88 ? -2.052 0.632 4.401 1.00 93.50 88 VAL A N 1
ATOM 616 C CA . VAL A 1 88 ? -1.153 0.011 3.415 1.00 93.50 88 VAL A CA 1
ATOM 617 C C . VAL A 1 88 ? -1.546 0.386 1.988 1.00 93.50 88 VAL A C 1
ATOM 619 O O . VAL A 1 88 ? -0.694 0.792 1.202 1.00 93.50 88 VAL A O 1
ATOM 622 N N . ASP A 1 89 ? -2.833 0.316 1.653 1.00 90.50 89 ASP A N 1
ATOM 623 C CA . ASP A 1 89 ? -3.311 0.724 0.330 1.00 90.50 89 ASP A CA 1
ATOM 624 C C . ASP A 1 89 ? -3.079 2.227 0.081 1.00 90.50 89 ASP A C 1
ATOM 626 O O . ASP A 1 89 ? -2.624 2.618 -0.994 1.00 90.50 89 ASP A O 1
ATOM 630 N N . SER A 1 90 ? -3.313 3.079 1.084 1.00 89.81 90 SER A N 1
ATOM 631 C CA . SER A 1 90 ? -3.132 4.533 0.949 1.00 89.81 90 SER A CA 1
ATOM 632 C C . SER A 1 90 ? -1.661 4.918 0.749 1.00 89.81 90 SER A C 1
ATOM 634 O O . SER A 1 90 ? -1.339 5.710 -0.141 1.00 89.81 90 SER A O 1
ATOM 636 N N . THR A 1 91 ? -0.750 4.320 1.527 1.00 91.50 91 THR A N 1
ATOM 637 C CA . THR A 1 91 ? 0.697 4.546 1.366 1.00 91.50 91 THR A CA 1
ATOM 638 C C . THR A 1 91 ? 1.211 3.980 0.044 1.00 91.50 91 THR A C 1
ATOM 640 O O . THR A 1 91 ? 1.994 4.632 -0.647 1.00 91.50 91 THR A O 1
ATOM 643 N N . PHE A 1 92 ? 0.701 2.820 -0.385 1.00 90.50 92 PHE A N 1
ATOM 644 C CA . PHE A 1 92 ? 1.030 2.230 -1.679 1.00 90.50 92 PHE A CA 1
ATOM 645 C C . PHE A 1 92 ? 0.668 3.163 -2.843 1.00 90.50 92 PHE A C 1
ATOM 647 O O . PHE A 1 92 ? 1.500 3.404 -3.721 1.00 90.50 92 PHE A O 1
ATOM 654 N N . LEU A 1 93 ? -0.540 3.737 -2.841 1.00 90.62 93 LEU A N 1
ATOM 655 C CA . LEU A 1 93 ? -0.974 4.674 -3.882 1.00 90.62 93 LEU A CA 1
ATOM 656 C C . LEU A 1 93 ? -0.120 5.947 -3.902 1.00 90.62 93 LEU A C 1
ATOM 658 O O . LEU A 1 93 ? 0.272 6.409 -4.977 1.00 90.62 93 LEU A O 1
ATOM 662 N N . TRP A 1 94 ? 0.214 6.492 -2.729 1.00 91.69 94 TRP A N 1
ATOM 663 C CA . TRP A 1 94 ? 1.133 7.627 -2.619 1.00 91.69 94 TRP A CA 1
ATOM 664 C C . TRP A 1 94 ? 2.519 7.296 -3.188 1.00 91.69 94 TRP A C 1
ATOM 666 O O . TRP A 1 94 ? 3.055 8.071 -3.987 1.00 91.69 94 TRP A O 1
ATOM 676 N N . ALA A 1 95 ? 3.079 6.137 -2.827 1.00 88.94 95 ALA A N 1
ATOM 677 C CA . ALA A 1 95 ? 4.396 5.696 -3.277 1.00 88.94 95 ALA A CA 1
ATOM 678 C C . ALA A 1 95 ? 4.433 5.521 -4.800 1.00 88.94 95 ALA A C 1
ATOM 680 O O . ALA A 1 95 ? 5.358 6.006 -5.457 1.00 88.94 95 ALA A O 1
ATOM 681 N N . ARG A 1 96 ? 3.386 4.915 -5.376 1.00 87.38 96 ARG A N 1
ATOM 682 C CA . ARG A 1 96 ? 3.253 4.752 -6.828 1.00 87.38 96 ARG A CA 1
ATOM 683 C C . ARG A 1 96 ? 3.203 6.103 -7.544 1.00 87.38 96 ARG A C 1
ATOM 685 O O . ARG A 1 96 ? 4.010 6.348 -8.437 1.00 87.38 96 ARG A O 1
ATOM 692 N N . LYS A 1 97 ? 2.349 7.021 -7.076 1.00 89.06 97 LYS A N 1
ATOM 693 C CA . LYS A 1 97 ? 2.215 8.375 -7.641 1.00 89.06 97 LYS A CA 1
ATOM 694 C C . LYS A 1 97 ? 3.509 9.180 -7.537 1.00 89.06 97 LYS A C 1
ATOM 696 O O . LYS A 1 97 ? 3.841 9.981 -8.410 1.00 89.06 97 LYS A O 1
ATOM 701 N N . ARG A 1 98 ? 4.268 8.983 -6.456 1.00 86.06 98 ARG A N 1
ATOM 702 C CA . ARG A 1 98 ? 5.584 9.604 -6.274 1.00 86.06 98 ARG A CA 1
ATOM 703 C C . ARG A 1 98 ? 6.610 9.069 -7.274 1.00 86.06 98 ARG A C 1
ATOM 705 O O . ARG A 1 98 ? 7.375 9.871 -7.802 1.00 86.06 98 ARG A O 1
ATOM 712 N N . ALA A 1 99 ? 6.616 7.765 -7.544 1.00 84.88 99 ALA A N 1
ATOM 713 C CA . ALA A 1 99 ? 7.499 7.166 -8.541 1.00 84.88 99 ALA A CA 1
ATOM 714 C C . ALA A 1 99 ? 7.187 7.670 -9.962 1.00 84.88 99 ALA A C 1
ATOM 716 O O . ALA A 1 99 ? 8.112 7.999 -10.699 1.00 84.88 99 ALA A O 1
ATOM 717 N N . GLU A 1 100 ? 5.904 7.816 -10.310 1.00 84.44 100 GLU A N 1
ATOM 718 C CA . GLU A 1 100 ? 5.463 8.376 -11.599 1.00 84.44 100 GLU A CA 1
ATOM 719 C C . GLU A 1 100 ? 5.959 9.818 -11.798 1.00 84.44 100 GLU A C 1
ATOM 721 O O . GLU A 1 100 ? 6.480 10.150 -12.859 1.00 84.44 100 GLU A O 1
ATOM 726 N N . ARG A 1 101 ? 5.890 10.665 -10.759 1.00 83.94 101 ARG A N 1
ATOM 727 C CA . ARG A 1 101 ? 6.396 12.051 -10.821 1.00 83.94 101 ARG A CA 1
ATOM 728 C C . ARG A 1 101 ? 7.909 12.166 -10.996 1.00 83.94 101 ARG A C 1
ATOM 730 O O . ARG A 1 101 ? 8.363 13.184 -11.492 1.00 83.94 101 ARG A O 1
ATOM 737 N N . LYS A 1 102 ? 8.686 11.169 -10.563 1.00 75.25 102 LYS A N 1
ATOM 738 C CA . LYS A 1 102 ? 10.157 11.197 -10.642 1.00 75.25 102 LYS A CA 1
ATOM 739 C C . LYS A 1 102 ? 10.687 10.805 -12.030 1.00 75.25 102 LYS A C 1
ATOM 741 O O . LYS A 1 102 ? 11.862 11.003 -12.304 1.00 75.25 102 LYS A O 1
ATOM 746 N N . SER A 1 103 ? 9.850 10.217 -12.885 1.00 61.50 103 SER A N 1
ATOM 747 C CA . SER A 1 103 ? 10.243 9.754 -14.223 1.00 61.50 103 SER A CA 1
ATOM 748 C C . SER A 1 103 ? 10.089 10.824 -15.315 1.00 61.50 103 SER A C 1
ATOM 750 O O . SER A 1 103 ? 10.161 10.481 -16.495 1.00 61.50 103 SER A O 1
ATOM 752 N N . LYS A 1 104 ? 9.830 12.078 -14.936 1.00 51.53 104 LYS A N 1
ATOM 753 C CA . LYS A 1 104 ? 9.623 13.215 -15.833 1.00 51.53 104 LYS A CA 1
ATOM 754 C C . LYS A 1 104 ? 10.619 14.311 -15.497 1.00 51.53 104 LYS A C 1
ATOM 756 O O . LYS A 1 104 ? 11.058 14.972 -16.456 1.00 51.53 104 LYS A O 1
#

Radius of gyration: 23.4 Å; chains: 1; bounding box: 71×34×36 Å

Organism: NCBI:txid412755

Foldseek 3Di:
DDPDDDDDDDDDDDDDDDDDDDDDDDDDDDDDDDDDDDPPPVPPCPPPPDDQLRCLCVLLVQDDPVSSVVSVVVSVCCVVVVDPPVVVVVVSVVSSVVVVVVVD

Sequence (104 aa):
MITGALVFLAIGPISHHGTTAVTAATGQPAGPAGLGASGAGSVGSQGRQLSLAERLRVGLKAKTAQDKAFIHKVVEAVDQGKLPRRIVDSTFLWARKRAERKSK

Secondary structure (DSSP, 8-state):
-------------------------------------------S-------HHHHHHHHTT--SHHHHHHHHHHHHHHHTTSS-HHHHHHHHHHHHHHHHHHT-

pLDDT: mean 71.9, std 18.0, range [39.81, 94.38]